Protein AF-A0A392NLT6-F1 (afdb_monomer_lite)

Secondary structure (DSSP, 8-state):
---S-------TTSSHHHHHHHHHHHTTTTTTSEEEEEESSHHHHHHHHHHHHHHTTTSS-TTSEEEESS--------SSEEEEEHHHHHHHHHH-TT-TTEEEEEETTGGG--HHHHHHHHHHHTT-

pLDDT: mean 88.89, std 9.78, range [41.47, 97.62]

InterPro domains:
  IPR002464 DNA/RNA helicase, ATP-dependent, DEAH-box type, conserved site [PS00690] (103-112)
  IPR011545 DEAD/DEAH-box helicase domain [PF00270] (7-113)
  IPR014001 Helicase superfamily 1/2, ATP-binding domain [PS51192] (1-128)
  IPR027417 P-loop containing nucleoside triphosphate hydrolase [G3DSA:3.40.50.300] (2-128)
  IPR027417 P-loop containing nucleoside triphosphate hydrolase [SSF52540] (4-127)

Sequence (128 aa):
MYVQITVLIGETGSGKSTQIVQFLADSGIGADESIVCTQPRKIAAKSLAERVQEECGGCYEDNSIKCYSTFSSWNKFDSRITFMTDHCLLQHYMSDKNLSGISCIIVDEAHERSINTDLLLALIKNLL

Radius of gyration: 13.68 Å; chains: 1; bounding box: 30×36×36 Å

Foldseek 3Di:
DDDPDDDDDDDPPPCCLQVVLVCCLVVCQLVQFAAEEADQALVVLVVSLVVNVVVCVCVDPPQQGEEAADADPDDADPHRYYGYHLVNVVVNCVVPVQSPRHRHYHYPPCVVVDPSSVVSVVSVVVND

Organism: NCBI:txid97028

Structure (mmCIF, N/CA/C/O backbone):
data_AF-A0A392NLT6-F1
#
_entry.id   AF-A0A392NLT6-F1
#
loop_
_atom_site.group_PDB
_atom_site.id
_atom_site.type_symbol
_atom_site.label_atom_id
_atom_site.label_alt_id
_atom_site.label_comp_id
_atom_site.label_asym_id
_atom_site.label_entity_id
_atom_site.label_seq_id
_atom_site.pdbx_PDB_ins_code
_atom_site.Cartn_x
_atom_site.Cartn_y
_atom_site.Cartn_z
_atom_site.occupancy
_atom_site.B_iso_or_equiv
_atom_site.auth_seq_id
_atom_site.auth_comp_id
_atom_site.auth_asym_id
_atom_site.auth_atom_id
_atom_site.pdbx_PDB_model_num
ATOM 1 N N . MET A 1 1 ? -14.507 -20.297 3.167 1.00 41.47 1 MET A N 1
ATOM 2 C CA . MET A 1 1 ? -14.097 -19.296 4.175 1.00 41.47 1 MET A CA 1
ATOM 3 C C . MET A 1 1 ? -12.950 -18.515 3.572 1.00 41.47 1 MET A C 1
ATOM 5 O O . MET A 1 1 ? -11.900 -19.106 3.361 1.00 41.47 1 MET A O 1
ATOM 9 N N . TYR A 1 2 ? -13.170 -17.255 3.205 1.00 55.72 2 TYR A N 1
ATOM 10 C CA . TYR A 1 2 ? -12.071 -16.387 2.789 1.00 55.72 2 TYR A CA 1
ATOM 11 C C . TYR A 1 2 ? -11.257 -16.026 4.033 1.00 55.72 2 TYR A C 1
ATOM 13 O O . TYR A 1 2 ? -11.830 -15.733 5.082 1.00 55.72 2 TYR A O 1
ATOM 21 N N . VAL A 1 3 ? -9.933 -16.125 3.946 1.00 61.41 3 VAL A N 1
ATOM 22 C CA . VAL A 1 3 ? -9.047 -15.682 5.023 1.00 61.41 3 VAL A CA 1
ATOM 23 C C . VAL A 1 3 ? -9.088 -14.156 5.037 1.00 61.41 3 VAL A C 1
ATOM 25 O O . VAL A 1 3 ? -8.648 -13.523 4.086 1.00 61.41 3 VAL A O 1
ATOM 28 N N . GLN A 1 4 ? -9.647 -13.576 6.098 1.00 83.25 4 GLN A N 1
ATOM 29 C CA . GLN A 1 4 ? -9.844 -12.128 6.226 1.00 83.25 4 GLN A CA 1
ATOM 30 C C . GLN A 1 4 ? -8.530 -11.374 6.511 1.00 83.25 4 GLN A C 1
ATOM 32 O O . GLN A 1 4 ? -8.406 -10.204 6.169 1.00 83.25 4 GLN A O 1
ATOM 37 N N . ILE A 1 5 ? -7.533 -12.041 7.111 1.00 91.19 5 ILE A N 1
ATOM 38 C CA . ILE A 1 5 ? -6.207 -11.478 7.417 1.00 91.19 5 ILE A CA 1
ATOM 39 C C . ILE A 1 5 ? -5.138 -12.544 7.173 1.00 91.19 5 ILE A C 1
ATOM 41 O O . ILE A 1 5 ? -5.227 -13.640 7.725 1.00 91.19 5 ILE A O 1
ATOM 45 N N . THR A 1 6 ? -4.099 -12.211 6.406 1.00 93.06 6 THR A N 1
ATOM 46 C CA . THR A 1 6 ? -2.932 -13.080 6.190 1.00 93.06 6 THR A CA 1
ATOM 47 C C . THR A 1 6 ? -1.647 -12.323 6.505 1.00 93.06 6 THR A C 1
ATOM 49 O O . THR A 1 6 ? -1.470 -11.192 6.063 1.00 93.06 6 THR A O 1
ATOM 52 N N . VAL A 1 7 ? -0.736 -12.957 7.248 1.00 94.19 7 VAL A N 1
ATOM 53 C CA . VAL A 1 7 ? 0.617 -12.436 7.484 1.00 94.19 7 VAL A CA 1
ATOM 54 C C . VAL A 1 7 ? 1.566 -13.106 6.505 1.00 94.19 7 VAL A C 1
ATOM 56 O O . VAL A 1 7 ? 1.689 -14.330 6.498 1.00 94.19 7 VAL A O 1
ATOM 59 N N . LEU A 1 8 ? 2.244 -12.302 5.691 1.00 94.25 8 LEU A N 1
ATOM 60 C CA . LEU A 1 8 ? 3.204 -12.784 4.710 1.00 94.25 8 LEU A CA 1
ATOM 61 C C . LEU A 1 8 ? 4.617 -12.356 5.108 1.00 94.25 8 LEU A C 1
ATOM 63 O O . LEU A 1 8 ? 4.883 -11.179 5.338 1.00 94.25 8 LEU A O 1
ATOM 67 N N . ILE A 1 9 ? 5.522 -13.330 5.197 1.00 94.69 9 ILE A N 1
ATOM 68 C CA . ILE A 1 9 ? 6.917 -13.134 5.600 1.00 94.69 9 ILE A CA 1
ATOM 69 C C . ILE A 1 9 ? 7.812 -13.549 4.437 1.00 94.69 9 ILE A C 1
ATOM 71 O O . ILE A 1 9 ? 7.606 -14.590 3.820 1.00 94.69 9 ILE A O 1
ATOM 75 N N . GLY A 1 10 ? 8.823 -12.741 4.152 1.00 91.69 10 GLY A N 1
ATOM 76 C CA . GLY A 1 10 ? 9.872 -13.072 3.197 1.00 91.69 10 GLY A CA 1
ATOM 77 C C . GLY A 1 10 ? 10.996 -12.053 3.275 1.00 91.69 10 GLY A C 1
ATOM 78 O O . GLY A 1 10 ? 10.808 -10.953 3.797 1.00 91.69 10 GLY A O 1
ATOM 79 N N . GLU A 1 11 ? 12.154 -12.391 2.732 1.00 92.00 11 GLU A N 1
ATOM 80 C CA . GLU A 1 11 ? 13.352 -11.551 2.805 1.00 92.00 11 GLU A CA 1
ATOM 81 C C . GLU A 1 11 ? 13.256 -10.309 1.906 1.00 92.00 11 GLU A C 1
ATOM 83 O O . GLU A 1 11 ? 12.488 -10.265 0.939 1.00 92.00 11 GLU A O 1
ATOM 88 N N . THR A 1 12 ? 14.014 -9.258 2.219 1.00 88.62 12 THR A N 1
ATOM 89 C CA . THR A 1 12 ? 14.154 -8.101 1.324 1.00 88.62 12 THR A CA 1
ATOM 90 C C . THR A 1 12 ? 14.665 -8.565 -0.041 1.00 88.62 12 THR A C 1
ATOM 92 O O . THR A 1 12 ? 15.538 -9.421 -0.128 1.00 88.62 12 THR A O 1
ATOM 95 N N . GLY A 1 13 ? 14.103 -8.020 -1.122 1.00 89.31 13 GLY A N 1
ATOM 96 C CA . GLY A 1 13 ? 14.448 -8.433 -2.487 1.00 89.31 13 GLY A CA 1
ATOM 97 C C . GLY A 1 13 ? 13.691 -9.663 -3.001 1.00 89.31 13 GLY A C 1
ATOM 98 O O . GLY A 1 13 ? 13.779 -9.963 -4.185 1.00 89.31 13 GLY A O 1
ATOM 99 N N . SER A 1 14 ? 12.863 -10.321 -2.182 1.00 92.44 14 SER A N 1
ATOM 100 C CA . SER A 1 14 ? 12.042 -11.460 -2.626 1.00 92.44 14 SER A CA 1
ATOM 101 C C . SER A 1 14 ? 10.828 -11.074 -3.491 1.00 92.44 14 SER A C 1
ATOM 103 O O . SER A 1 14 ? 10.012 -11.932 -3.812 1.00 92.44 14 SER A O 1
ATOM 105 N N . GLY A 1 15 ? 10.642 -9.784 -3.795 1.00 93.25 15 GLY A N 1
ATOM 106 C CA . GLY A 1 15 ? 9.560 -9.292 -4.656 1.00 93.25 15 GLY A CA 1
ATOM 107 C C . GLY A 1 15 ? 8.172 -9.183 -4.012 1.00 93.25 15 GLY A C 1
ATOM 108 O O . GLY A 1 15 ? 7.205 -8.975 -4.731 1.00 93.25 15 GLY A O 1
ATOM 109 N N . LYS A 1 16 ? 8.028 -9.294 -2.681 1.00 94.88 16 LYS A N 1
ATOM 110 C CA . LYS A 1 16 ? 6.706 -9.242 -2.006 1.00 94.88 16 LYS A CA 1
ATOM 111 C C . LYS A 1 16 ? 5.888 -8.015 -2.414 1.00 94.88 16 LYS A C 1
ATOM 113 O O . LYS A 1 16 ? 4.787 -8.143 -2.936 1.00 94.88 16 LYS A O 1
ATOM 118 N N . SER A 1 17 ? 6.459 -6.836 -2.200 1.00 93.69 17 SER A N 1
ATOM 119 C CA . SER A 1 17 ? 5.780 -5.551 -2.351 1.00 93.69 17 SER A CA 1
ATOM 120 C C . SER A 1 17 ? 5.461 -5.199 -3.802 1.00 93.69 17 SER A C 1
ATOM 122 O O . SER A 1 17 ? 4.550 -4.414 -4.047 1.00 93.69 17 SER A O 1
ATOM 124 N N . THR A 1 18 ? 6.187 -5.784 -4.761 1.00 94.81 18 THR A N 1
ATOM 125 C CA . THR A 1 18 ? 5.928 -5.596 -6.193 1.00 94.81 18 THR A CA 1
ATOM 126 C C . THR A 1 18 ? 4.952 -6.637 -6.733 1.00 94.81 18 THR A C 1
ATOM 128 O O . THR A 1 18 ? 4.042 -6.285 -7.474 1.00 94.81 18 THR A O 1
ATOM 131 N N . GLN A 1 19 ? 5.083 -7.906 -6.342 1.00 94.94 19 GLN A N 1
ATOM 132 C CA . GLN A 1 19 ? 4.344 -9.012 -6.959 1.00 94.94 19 GLN A CA 1
ATOM 133 C C . GLN A 1 19 ? 2.976 -9.267 -6.315 1.00 94.94 19 GLN A C 1
ATOM 135 O O . GLN A 1 19 ? 2.017 -9.560 -7.021 1.00 94.94 19 GLN A O 1
ATOM 140 N N . ILE A 1 20 ? 2.836 -9.114 -4.993 1.00 94.12 20 ILE A N 1
ATOM 141 C CA . ILE A 1 20 ? 1.566 -9.408 -4.299 1.00 94.12 20 ILE A CA 1
ATOM 142 C C . ILE A 1 20 ? 0.446 -8.486 -4.784 1.00 94.12 20 ILE A C 1
ATOM 144 O O . ILE A 1 20 ? -0.665 -8.953 -5.021 1.00 94.12 20 ILE A O 1
ATOM 148 N N . VAL A 1 21 ? 0.736 -7.194 -4.971 1.00 94.19 21 VAL A N 1
ATOM 149 C CA . VAL A 1 21 ? -0.246 -6.233 -5.497 1.00 94.19 21 VAL A CA 1
ATOM 150 C C . VAL A 1 21 ? -0.724 -6.615 -6.899 1.00 94.19 21 VAL A C 1
ATOM 152 O O . VAL A 1 21 ? -1.917 -6.528 -7.166 1.00 94.19 21 VAL A O 1
ATOM 155 N N . GLN A 1 22 ? 0.181 -7.092 -7.761 1.00 92.94 22 GLN A N 1
ATOM 156 C CA . GLN A 1 22 ? -0.129 -7.514 -9.130 1.00 92.94 22 GLN A CA 1
ATOM 157 C C . GLN A 1 22 ? -0.959 -8.800 -9.122 1.00 92.94 22 GLN A C 1
ATOM 159 O O . GLN A 1 22 ? -2.014 -8.857 -9.741 1.00 92.94 22 GLN A O 1
ATOM 164 N N . PHE A 1 23 ? -0.569 -9.804 -8.330 1.00 92.69 23 PHE A N 1
ATOM 165 C CA . PHE A 1 23 ? -1.336 -11.047 -8.212 1.00 92.69 23 PHE A CA 1
ATOM 166 C C . PHE A 1 23 ? -2.748 -10.821 -7.676 1.00 92.69 23 PHE A C 1
ATOM 168 O O . PHE A 1 23 ? -3.696 -11.438 -8.160 1.00 92.69 23 PHE A O 1
ATOM 175 N N . LEU A 1 24 ? -2.910 -9.933 -6.692 1.00 91.50 24 LEU A N 1
ATOM 176 C CA . LEU A 1 24 ? -4.230 -9.568 -6.187 1.00 91.50 24 LEU A CA 1
ATOM 177 C C . LEU A 1 24 ? -5.037 -8.826 -7.252 1.00 91.50 24 LEU A C 1
ATOM 179 O O . LEU A 1 24 ? -6.196 -9.178 -7.470 1.00 91.50 24 LEU A O 1
ATOM 183 N N . ALA A 1 25 ? -4.421 -7.876 -7.958 1.00 89.56 25 ALA A N 1
ATOM 184 C CA . ALA A 1 25 ? -5.075 -7.154 -9.039 1.00 89.56 25 ALA A CA 1
ATOM 185 C C . ALA A 1 25 ? -5.550 -8.118 -10.131 1.00 89.56 25 ALA A C 1
ATOM 187 O O . ALA A 1 25 ? -6.697 -8.020 -10.561 1.00 89.56 25 ALA A O 1
ATOM 188 N N . ASP A 1 26 ? -4.731 -9.086 -10.529 1.00 89.38 26 ASP A N 1
ATOM 189 C CA . ASP A 1 26 ? -5.046 -10.055 -11.585 1.00 89.38 26 ASP A CA 1
ATOM 190 C C . ASP A 1 26 ? -6.045 -11.128 -11.145 1.00 89.38 26 ASP A C 1
ATOM 192 O O . ASP A 1 26 ? -6.795 -11.651 -11.968 1.00 89.38 26 ASP A O 1
ATOM 196 N N . SER A 1 27 ? -6.113 -11.434 -9.846 1.00 88.38 27 SER A N 1
ATOM 197 C CA . SER A 1 27 ? -7.053 -12.424 -9.306 1.00 88.38 27 SER A CA 1
ATOM 198 C C . SER A 1 27 ? -8.529 -12.022 -9.436 1.00 88.38 27 SER A C 1
ATOM 200 O O . SER A 1 27 ? -9.410 -12.864 -9.263 1.00 88.38 27 SER A O 1
ATOM 202 N N . GLY A 1 28 ? -8.808 -10.743 -9.711 1.00 79.88 28 GLY A N 1
ATOM 203 C CA . GLY A 1 28 ? -10.163 -10.192 -9.760 1.00 79.88 28 GLY A CA 1
ATOM 204 C C . GLY A 1 28 ? -10.783 -9.933 -8.383 1.00 79.88 28 GLY A C 1
ATOM 205 O O . GLY A 1 28 ? -11.965 -9.592 -8.306 1.00 79.88 28 GLY A O 1
ATOM 206 N N . ILE A 1 29 ? -10.014 -10.073 -7.295 1.00 72.56 29 ILE A N 1
ATOM 207 C CA . ILE A 1 29 ? -10.442 -9.642 -5.959 1.00 72.56 29 ILE A CA 1
ATOM 208 C C . ILE A 1 29 ? -10.720 -8.139 -6.005 1.00 72.56 29 ILE A C 1
ATOM 210 O O . ILE A 1 29 ? -9.820 -7.347 -6.270 1.00 72.56 29 ILE A O 1
ATOM 214 N N . GLY A 1 30 ? -11.978 -7.769 -5.748 1.00 65.81 30 GLY A N 1
ATOM 215 C CA . GLY A 1 30 ? -12.405 -6.375 -5.727 1.00 65.81 30 GLY A CA 1
ATOM 216 C C . GLY A 1 30 ? -12.183 -5.659 -7.052 1.00 65.81 30 GLY A C 1
ATOM 217 O O . GLY A 1 30 ? -11.650 -4.562 -7.043 1.00 65.81 30 GLY A O 1
ATOM 218 N N . ALA A 1 31 ? -12.559 -6.290 -8.171 1.00 69.25 31 ALA A N 1
ATOM 219 C CA . ALA A 1 31 ? -12.305 -5.815 -9.536 1.00 69.25 31 ALA A CA 1
ATOM 220 C C . ALA A 1 31 ? -12.696 -4.346 -9.818 1.00 69.25 31 ALA A C 1
ATOM 222 O O . ALA A 1 31 ? -12.115 -3.743 -10.718 1.00 69.25 31 ALA A O 1
ATOM 223 N N . ASP A 1 32 ? -13.624 -3.778 -9.039 1.00 79.56 32 ASP A N 1
ATOM 224 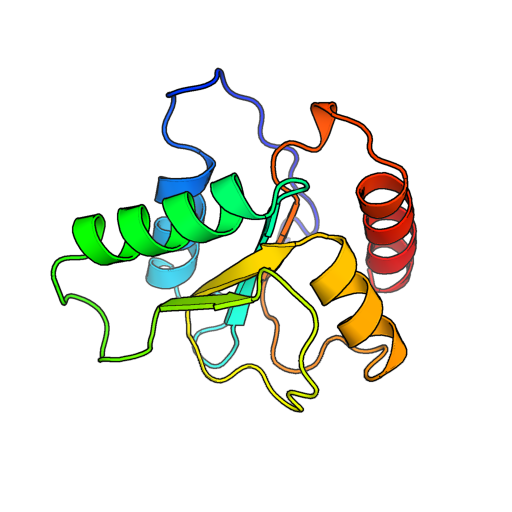C CA . ASP A 1 32 ? -14.099 -2.393 -9.166 1.00 79.56 32 ASP A CA 1
ATOM 225 C C . ASP A 1 32 ? -13.530 -1.436 -8.092 1.00 79.56 32 ASP A C 1
ATOM 227 O O . ASP A 1 32 ? -13.841 -0.245 -8.086 1.00 79.56 32 ASP A O 1
ATOM 231 N N . GLU A 1 33 ? -12.705 -1.936 -7.172 1.00 90.69 33 GLU A N 1
ATOM 232 C CA . GLU A 1 33 ? -12.156 -1.207 -6.025 1.00 90.69 33 GLU A CA 1
ATOM 233 C C . GLU A 1 33 ? -10.622 -1.308 -5.974 1.00 90.69 33 GLU A C 1
ATOM 235 O O . GLU A 1 33 ? -9.994 -2.163 -6.597 1.00 90.69 33 GLU A O 1
ATOM 240 N N . SER A 1 34 ? -9.986 -0.414 -5.221 1.00 92.69 34 SER A N 1
ATOM 241 C CA . SER A 1 34 ? -8.530 -0.291 -5.200 1.00 92.69 34 SER A CA 1
ATOM 242 C C . SER A 1 34 ? -7.863 -1.288 -4.259 1.00 92.69 34 SER A C 1
ATOM 244 O O . SER A 1 34 ? -8.293 -1.477 -3.118 1.00 92.69 34 SER A O 1
ATOM 246 N N . ILE A 1 35 ? -6.740 -1.851 -4.701 1.00 94.62 35 ILE A N 1
ATOM 247 C CA . ILE A 1 35 ? -5.778 -2.529 -3.831 1.00 94.62 35 ILE A CA 1
ATOM 248 C C . ILE A 1 35 ? -4.789 -1.485 -3.325 1.00 94.62 35 ILE A C 1
ATOM 250 O O . ILE A 1 35 ? -4.050 -0.880 -4.105 1.00 94.62 35 ILE A O 1
ATOM 254 N N . VAL A 1 36 ? -4.753 -1.283 -2.012 1.00 95.75 36 VAL A N 1
ATOM 255 C CA . VAL A 1 36 ? -3.930 -0.255 -1.378 1.00 95.75 36 VAL A CA 1
ATOM 256 C C . VAL A 1 36 ? -2.753 -0.894 -0.661 1.00 95.75 36 VAL A C 1
ATOM 258 O O . VAL A 1 36 ? -2.930 -1.658 0.282 1.00 95.75 36 VAL A O 1
ATOM 261 N N . CYS A 1 37 ? -1.540 -0.547 -1.077 1.00 97.19 37 CYS A N 1
ATOM 262 C CA . CYS A 1 37 ? -0.304 -0.941 -0.418 1.00 97.19 37 CYS A CA 1
ATOM 263 C C . CYS A 1 37 ? 0.293 0.257 0.326 1.00 97.19 37 CYS A C 1
ATOM 265 O O . CYS A 1 37 ? 0.614 1.284 -0.286 1.00 97.19 37 CYS A O 1
ATOM 267 N N . THR A 1 38 ? 0.422 0.154 1.650 1.00 97.62 38 THR A N 1
ATOM 268 C CA . THR A 1 38 ? 1.047 1.193 2.469 1.00 97.62 38 THR A CA 1
ATOM 269 C C . THR A 1 38 ? 2.519 0.910 2.711 1.00 97.62 38 THR A C 1
ATOM 271 O O . THR A 1 38 ? 2.938 -0.235 2.831 1.00 97.62 38 THR A O 1
ATOM 274 N N . GLN A 1 39 ? 3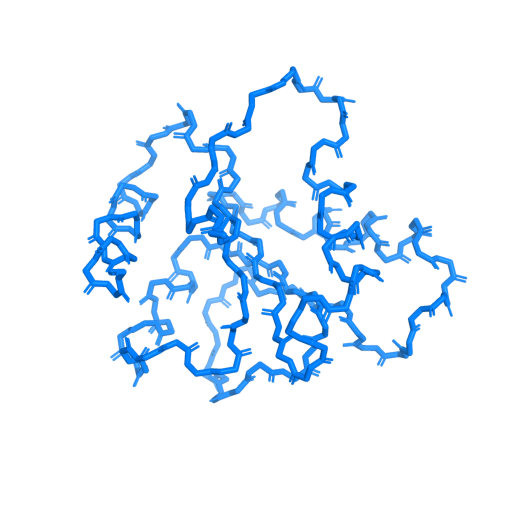.298 1.983 2.786 1.00 97.25 39 GLN A N 1
ATOM 275 C CA . GLN A 1 39 ? 4.731 1.964 3.039 1.00 97.25 39 GLN A CA 1
ATOM 276 C C . GLN A 1 39 ? 5.097 3.037 4.075 1.00 97.25 39 GLN A C 1
ATOM 278 O O . GLN A 1 39 ? 4.730 4.204 3.891 1.00 97.25 39 GLN A O 1
ATOM 283 N N . PRO A 1 40 ? 5.883 2.738 5.125 1.00 95.75 40 PRO A N 1
ATOM 284 C CA . PRO A 1 40 ? 6.275 3.748 6.111 1.00 95.75 40 PRO A CA 1
ATOM 285 C C . PRO A 1 40 ? 7.116 4.884 5.501 1.00 95.75 40 PRO A C 1
ATOM 287 O O . PRO A 1 40 ? 7.112 6.013 6.003 1.00 95.75 40 PRO A O 1
ATOM 290 N N . ARG A 1 41 ? 7.827 4.624 4.393 1.00 95.00 41 ARG A N 1
ATOM 291 C CA . ARG A 1 41 ? 8.770 5.568 3.774 1.00 95.00 41 ARG A CA 1
ATOM 292 C C . ARG A 1 41 ? 8.247 6.111 2.446 1.00 95.00 41 ARG A C 1
ATOM 294 O O . ARG A 1 41 ? 7.997 5.370 1.501 1.00 95.00 41 ARG A O 1
ATOM 301 N N . LYS A 1 42 ? 8.204 7.443 2.320 1.00 95.62 42 LYS A N 1
ATOM 302 C CA . LYS A 1 42 ? 7.745 8.147 1.102 1.00 95.62 42 LYS A CA 1
ATOM 303 C C . LYS A 1 42 ? 8.488 7.730 -0.168 1.00 95.62 42 LYS A C 1
ATOM 305 O O . LYS A 1 42 ? 7.864 7.569 -1.209 1.00 95.62 42 LYS A O 1
ATOM 310 N N . ILE A 1 43 ? 9.814 7.612 -0.080 1.00 96.25 43 ILE A N 1
ATOM 311 C CA . ILE A 1 43 ? 10.667 7.271 -1.228 1.00 96.25 43 ILE A CA 1
ATOM 312 C C . ILE A 1 43 ? 10.414 5.822 -1.659 1.00 96.25 43 ILE A C 1
ATOM 314 O O . ILE A 1 43 ? 10.305 5.564 -2.852 1.00 96.25 43 ILE A O 1
ATOM 318 N N . ALA A 1 44 ? 10.237 4.905 -0.702 1.00 95.69 44 ALA A N 1
ATOM 319 C CA . ALA A 1 44 ? 9.921 3.510 -0.992 1.00 95.69 44 ALA A CA 1
ATOM 320 C C . ALA A 1 44 ? 8.547 3.368 -1.664 1.00 95.69 44 ALA A C 1
ATOM 322 O O . ALA A 1 44 ? 8.448 2.706 -2.689 1.00 95.69 44 ALA A O 1
ATOM 323 N N . ALA A 1 45 ? 7.515 4.063 -1.166 1.00 96.75 45 ALA A N 1
ATOM 324 C CA . ALA A 1 45 ? 6.186 4.058 -1.786 1.00 96.75 45 ALA A CA 1
ATOM 325 C C . ALA A 1 45 ? 6.222 4.505 -3.261 1.00 96.75 45 ALA A C 1
ATOM 327 O O . ALA A 1 45 ? 5.628 3.856 -4.118 1.00 96.75 45 ALA A O 1
ATOM 328 N N . LYS A 1 46 ? 6.956 5.588 -3.563 1.00 96.38 46 LYS A N 1
ATOM 329 C CA . LYS A 1 46 ? 7.131 6.076 -4.943 1.00 96.38 46 LYS A CA 1
ATOM 330 C C . LYS A 1 46 ? 7.881 5.076 -5.815 1.00 96.38 46 LYS A C 1
ATOM 332 O O . LYS A 1 46 ? 7.411 4.747 -6.894 1.00 96.38 46 LYS A O 1
ATOM 337 N N . SER A 1 47 ? 9.009 4.572 -5.317 1.00 96.50 47 SER A N 1
ATOM 338 C CA . SER A 1 47 ? 9.841 3.619 -6.051 1.00 96.50 47 SER A CA 1
ATOM 339 C C . SER A 1 47 ? 9.097 2.316 -6.350 1.00 96.50 47 SER A C 1
ATOM 341 O O . SER A 1 47 ? 9.256 1.774 -7.437 1.00 96.50 47 SER A O 1
ATOM 343 N N . LEU A 1 48 ? 8.249 1.833 -5.435 1.00 96.81 48 LEU A N 1
ATOM 344 C CA . LEU A 1 48 ? 7.402 0.666 -5.684 1.00 96.81 48 LEU A CA 1
ATOM 345 C C . LEU A 1 48 ? 6.357 0.931 -6.768 1.00 96.81 48 LEU A C 1
ATOM 347 O O . LEU A 1 48 ? 6.170 0.082 -7.632 1.00 96.81 48 LEU A O 1
ATOM 351 N N . ALA A 1 49 ? 5.707 2.097 -6.751 1.00 95.12 49 ALA A N 1
ATOM 352 C CA . ALA A 1 49 ? 4.731 2.457 -7.776 1.00 95.12 49 ALA A CA 1
ATOM 353 C C . ALA A 1 49 ? 5.365 2.533 -9.170 1.00 95.12 49 ALA A C 1
ATOM 355 O O . ALA A 1 49 ? 4.846 1.929 -10.104 1.00 95.12 49 ALA A O 1
ATOM 356 N N . GLU A 1 50 ? 6.511 3.211 -9.286 1.00 94.25 50 GLU A N 1
ATOM 357 C CA . GLU A 1 50 ? 7.293 3.288 -10.528 1.00 94.25 50 GLU A CA 1
ATOM 358 C C . GLU A 1 50 ? 7.713 1.889 -10.989 1.00 94.25 50 GLU A C 1
ATOM 360 O O . GLU A 1 50 ? 7.492 1.514 -12.138 1.00 94.25 50 GLU A O 1
ATOM 365 N N . ARG A 1 51 ? 8.232 1.070 -10.067 1.00 95.06 51 ARG A N 1
ATOM 366 C CA . ARG A 1 51 ? 8.684 -0.285 -10.378 1.00 95.06 51 ARG A CA 1
ATOM 367 C C . ARG A 1 51 ? 7.555 -1.185 -10.870 1.00 95.06 51 ARG A C 1
ATOM 369 O O . ARG A 1 51 ? 7.743 -1.915 -11.836 1.00 95.06 51 ARG A O 1
ATOM 376 N N . VAL A 1 52 ? 6.399 -1.159 -10.213 1.00 94.56 52 VAL A N 1
ATOM 377 C CA . VAL A 1 52 ? 5.244 -1.964 -10.633 1.00 94.56 52 VAL A CA 1
ATOM 378 C C . VAL A 1 52 ? 4.690 -1.451 -11.957 1.00 94.56 52 VAL A C 1
ATOM 380 O O . VAL A 1 52 ? 4.368 -2.255 -12.822 1.00 94.56 52 VAL A O 1
ATOM 383 N N . GLN A 1 53 ? 4.661 -0.137 -12.180 1.00 92.00 53 GLN A N 1
ATOM 384 C CA . GLN A 1 53 ? 4.259 0.424 -13.468 1.00 92.00 53 GLN A CA 1
ATOM 385 C C . GLN A 1 53 ? 5.161 -0.051 -14.619 1.00 92.00 53 GLN A C 1
ATOM 387 O O . GLN A 1 53 ? 4.652 -0.394 -15.686 1.00 92.00 53 GLN A O 1
ATOM 392 N N . GLU A 1 54 ? 6.476 -0.123 -14.399 1.00 91.38 54 GLU A N 1
ATOM 393 C CA . GLU A 1 54 ? 7.423 -0.707 -15.356 1.00 91.38 54 GLU A CA 1
ATOM 394 C C . GLU A 1 54 ? 7.182 -2.209 -15.572 1.00 91.38 54 GLU A C 1
ATOM 396 O O . GLU A 1 54 ? 7.145 -2.666 -16.714 1.00 91.38 54 GLU A O 1
ATOM 401 N N . GLU A 1 55 ? 7.007 -2.981 -14.492 1.00 91.62 55 GLU A N 1
ATOM 402 C CA . GLU A 1 55 ? 6.801 -4.437 -14.550 1.00 91.62 55 GLU A CA 1
ATOM 403 C C . GLU A 1 55 ? 5.508 -4.821 -15.279 1.00 91.62 55 GLU A C 1
ATOM 405 O O . GLU A 1 55 ? 5.488 -5.812 -16.009 1.00 91.62 55 GLU A O 1
ATOM 410 N N . CYS A 1 56 ? 4.448 -4.023 -15.137 1.00 85.44 56 CYS A N 1
ATOM 411 C CA . CYS A 1 56 ? 3.166 -4.296 -15.775 1.00 85.44 56 CYS A CA 1
ATOM 412 C C . CYS A 1 56 ? 3.151 -3.997 -17.279 1.00 85.44 56 CYS A C 1
ATOM 414 O O . CYS A 1 56 ? 2.194 -4.386 -17.937 1.00 85.44 56 CYS A O 1
ATOM 416 N N . GLY A 1 57 ? 4.157 -3.315 -17.843 1.00 71.38 57 GLY A N 1
ATOM 417 C CA . GLY A 1 57 ? 4.368 -3.221 -19.296 1.00 71.38 57 GLY A CA 1
ATOM 418 C C . GLY A 1 57 ? 3.170 -2.757 -20.145 1.00 71.38 57 GLY A C 1
ATOM 419 O O . GLY A 1 57 ? 3.095 -3.118 -21.317 1.00 71.38 57 GLY A O 1
ATOM 420 N N . GLY A 1 58 ? 2.222 -1.998 -19.579 1.00 68.00 58 GLY A N 1
ATOM 421 C CA . GLY A 1 58 ? 0.987 -1.579 -20.263 1.00 68.00 58 GLY A CA 1
ATOM 422 C C . GLY A 1 58 ? -0.150 -2.615 -20.277 1.00 68.00 58 GLY A C 1
ATOM 423 O O . GLY A 1 58 ? -1.127 -2.430 -20.995 1.00 68.00 58 GLY A O 1
ATOM 424 N N . CYS A 1 59 ? -0.056 -3.695 -19.492 1.00 72.38 59 CYS A N 1
ATOM 425 C CA . CYS A 1 59 ? -1.139 -4.669 -19.293 1.00 72.38 59 CYS A CA 1
ATOM 426 C C . CYS A 1 59 ? -2.367 -4.065 -18.595 1.00 72.38 59 CYS A C 1
ATOM 428 O O . CYS A 1 59 ? -3.477 -4.576 -18.740 1.00 72.38 59 CYS A O 1
ATOM 430 N N . TYR A 1 60 ? -2.171 -2.989 -17.833 1.00 76.75 60 TYR A N 1
ATOM 431 C CA . TYR A 1 60 ? -3.248 -2.211 -17.238 1.00 76.75 60 TYR A CA 1
ATOM 432 C C . TYR A 1 60 ? -3.443 -0.901 -18.006 1.00 76.75 60 TYR A C 1
ATOM 434 O O . TYR A 1 60 ? -2.489 -0.356 -18.560 1.00 76.75 60 TYR A O 1
ATOM 442 N N . GLU A 1 61 ? -4.673 -0.380 -18.004 1.00 73.56 61 GLU A N 1
ATOM 443 C CA . GLU A 1 61 ? -4.990 0.927 -18.590 1.00 73.56 61 GLU A CA 1
ATOM 444 C C . GLU A 1 61 ? -4.158 2.057 -17.955 1.00 73.56 61 GLU A C 1
ATOM 446 O O . GLU A 1 61 ? -3.671 1.942 -16.820 1.00 73.56 61 GLU A O 1
ATOM 451 N N . ASP A 1 62 ? -4.018 3.170 -18.679 1.00 65.50 62 ASP A N 1
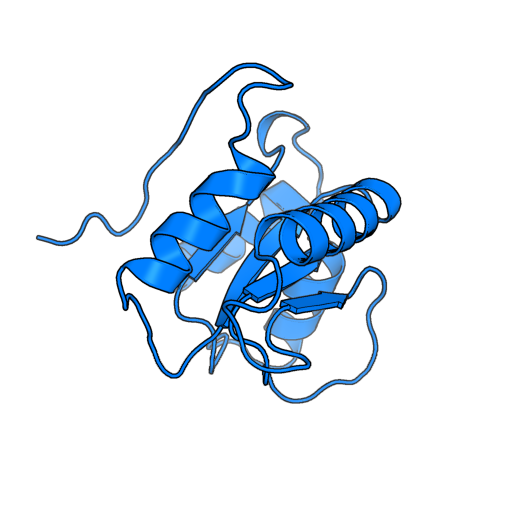ATOM 452 C CA . ASP A 1 62 ? -3.367 4.376 -18.165 1.00 65.50 62 ASP A CA 1
ATOM 453 C C . ASP A 1 62 ? -3.987 4.796 -16.819 1.00 65.50 62 ASP A C 1
ATOM 455 O O . ASP A 1 62 ? -5.200 4.747 -16.625 1.00 65.50 62 ASP A O 1
ATOM 459 N N . ASN A 1 63 ? -3.145 5.229 -15.873 1.00 69.25 63 ASN A N 1
ATOM 460 C CA . ASN A 1 63 ? -3.518 5.617 -14.500 1.00 69.25 63 ASN A CA 1
ATOM 461 C C . ASN A 1 63 ? -4.071 4.503 -13.590 1.00 69.25 63 ASN A C 1
ATOM 463 O O . ASN A 1 63 ? -4.542 4.793 -12.487 1.00 69.25 63 ASN A O 1
ATOM 467 N N . SER A 1 64 ? -3.962 3.237 -13.986 1.00 84.69 64 SER A N 1
ATOM 468 C CA . SER A 1 64 ? -4.305 2.084 -13.141 1.00 84.69 64 SER A CA 1
ATOM 469 C C . SER A 1 64 ? -3.451 1.947 -11.874 1.00 84.69 64 SER A C 1
ATOM 471 O O . SER A 1 64 ? -3.913 1.343 -10.905 1.00 84.69 64 SER A O 1
ATOM 473 N N . ILE A 1 65 ? -2.240 2.513 -11.860 1.00 91.88 65 ILE A N 1
ATOM 474 C CA . ILE A 1 65 ? -1.316 2.516 -10.720 1.00 91.88 65 ILE A CA 1
ATOM 475 C C . ILE A 1 65 ? -1.071 3.964 -10.287 1.00 91.88 65 ILE A C 1
ATOM 477 O O . ILE A 1 65 ? -0.666 4.798 -11.098 1.00 91.88 65 ILE A O 1
ATOM 481 N N . LYS A 1 66 ? -1.292 4.278 -9.005 1.00 93.12 66 LYS A N 1
ATOM 482 C CA . LYS A 1 66 ? -1.050 5.618 -8.437 1.00 93.12 66 LYS A CA 1
ATOM 483 C C . LYS A 1 66 ? -0.219 5.571 -7.164 1.00 93.12 66 LYS A C 1
ATOM 485 O O . LYS A 1 66 ? -0.208 4.575 -6.447 1.00 93.12 66 LYS A O 1
ATOM 490 N N . CYS A 1 67 ? 0.450 6.687 -6.863 1.00 94.56 67 CYS A N 1
ATOM 491 C CA . CYS A 1 67 ? 1.202 6.868 -5.625 1.00 94.56 67 CYS A CA 1
ATOM 492 C C . CYS A 1 67 ? 0.775 8.132 -4.862 1.00 94.56 67 CYS A C 1
ATOM 494 O O . CYS A 1 67 ? 0.868 9.241 -5.388 1.00 94.56 67 CYS A O 1
ATOM 496 N N . TYR A 1 68 ? 0.458 7.991 -3.572 1.00 94.19 68 TYR A N 1
ATOM 497 C CA . TYR A 1 68 ? 0.196 9.097 -2.644 1.00 94.19 68 TYR A CA 1
ATOM 498 C C . TYR A 1 68 ? 1.207 9.093 -1.489 1.00 94.19 68 TYR A C 1
ATOM 500 O O . TYR A 1 68 ? 0.990 8.526 -0.418 1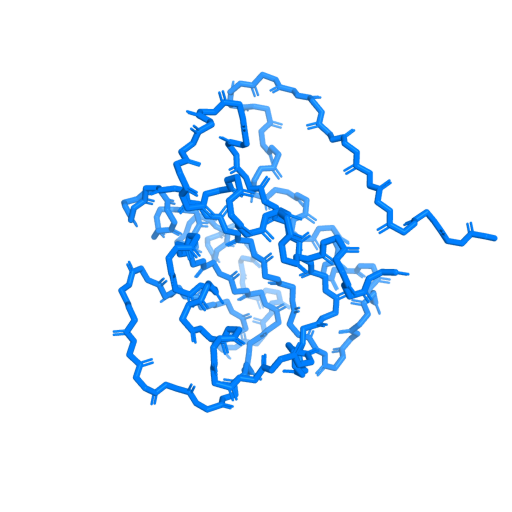.00 94.19 68 TYR A O 1
ATOM 508 N N . SER A 1 69 ? 2.357 9.742 -1.694 1.00 89.19 69 SER A N 1
ATOM 509 C CA . SER A 1 69 ? 3.416 9.807 -0.670 1.00 89.19 69 SER A CA 1
ATOM 510 C C . SER A 1 69 ? 3.195 10.895 0.392 1.00 89.19 69 SER A C 1
ATOM 512 O O . SER A 1 69 ? 3.847 10.905 1.432 1.00 89.19 69 SER A O 1
ATOM 514 N N . THR A 1 70 ? 2.329 11.864 0.107 1.00 89.31 70 THR A N 1
ATOM 515 C CA . THR A 1 70 ? 1.939 12.942 1.022 1.00 89.31 70 THR A CA 1
ATOM 516 C C . THR A 1 70 ? 0.439 13.125 0.883 1.00 89.31 70 THR A C 1
ATOM 518 O O . THR A 1 70 ? -0.080 13.022 -0.227 1.00 89.31 70 THR A O 1
ATOM 521 N N . PHE A 1 71 ? -0.241 13.396 1.995 1.00 82.69 71 PHE A N 1
ATOM 522 C CA . PHE A 1 71 ? -1.675 13.618 1.972 1.00 82.69 71 PHE A CA 1
ATOM 523 C C . PHE A 1 71 ? -2.007 14.833 1.098 1.00 82.69 71 PHE A C 1
ATOM 525 O O . PHE A 1 71 ? -1.489 15.931 1.307 1.00 82.69 71 PHE A O 1
ATOM 532 N N . SER A 1 72 ? -2.872 14.606 0.121 1.00 75.75 72 SER A N 1
ATOM 533 C CA . SER A 1 72 ? -3.584 15.623 -0.636 1.00 75.75 72 SER A CA 1
ATOM 534 C C . SER A 1 72 ? -5.071 15.311 -0.509 1.00 75.75 72 SER A C 1
ATOM 536 O O . SER A 1 72 ? -5.445 14.156 -0.327 1.00 75.75 72 SER A O 1
ATOM 538 N N . SER A 1 73 ? -5.923 16.332 -0.546 1.00 68.38 73 SER A N 1
ATOM 539 C CA . SER A 1 73 ? -7.372 16.182 -0.386 1.00 68.38 73 SER A CA 1
ATOM 540 C C . SER A 1 73 ? -7.998 15.488 -1.604 1.00 68.38 73 SER A C 1
ATOM 542 O O . SER A 1 73 ? -8.576 16.145 -2.471 1.00 68.38 73 SER A O 1
ATOM 544 N N . TRP A 1 74 ? -7.846 14.171 -1.704 1.00 71.12 74 TRP A N 1
ATOM 545 C CA . TRP A 1 74 ? -8.524 13.345 -2.694 1.00 71.12 74 TRP A CA 1
ATOM 546 C C . TRP A 1 74 ? -9.688 12.614 -2.028 1.00 71.12 74 TRP A C 1
ATOM 548 O O . TRP A 1 74 ? -9.597 12.147 -0.894 1.00 71.12 74 TRP A O 1
ATOM 558 N N . ASN A 1 75 ? -10.809 12.565 -2.742 1.00 64.31 75 ASN A N 1
ATOM 559 C CA . ASN A 1 75 ? -12.074 12.098 -2.180 1.00 64.31 75 ASN A CA 1
ATOM 560 C C . ASN A 1 75 ? -12.365 10.630 -2.501 1.00 64.31 75 ASN A C 1
ATOM 562 O O . ASN A 1 75 ? -13.264 10.062 -1.890 1.00 64.31 75 ASN A O 1
ATOM 566 N N . LYS A 1 76 ? -11.678 10.036 -3.487 1.00 78.62 76 LYS A N 1
ATOM 567 C CA . LYS A 1 76 ? -11.941 8.674 -3.968 1.00 78.62 76 LYS A CA 1
ATOM 568 C C . LYS A 1 76 ? -10.683 8.000 -4.500 1.00 78.62 76 LYS A C 1
ATOM 570 O O . LYS A 1 76 ? -9.838 8.675 -5.087 1.00 78.62 76 LYS A O 1
ATOM 575 N N . PHE A 1 77 ? -10.623 6.683 -4.335 1.00 86.19 77 PHE A N 1
ATOM 576 C CA . PHE A 1 77 ? -9.707 5.826 -5.073 1.00 86.19 77 PHE A CA 1
ATOM 577 C C . PHE A 1 77 ? -10.262 5.579 -6.478 1.00 86.19 77 PHE A C 1
ATOM 579 O O . PHE A 1 77 ? -11.409 5.168 -6.628 1.00 86.19 77 PHE A O 1
ATOM 586 N N . ASP A 1 78 ? -9.462 5.862 -7.498 1.00 86.00 78 ASP A N 1
ATOM 587 C CA . ASP A 1 78 ? -9.818 5.749 -8.919 1.00 86.00 78 ASP A CA 1
ATOM 588 C C . ASP A 1 78 ? -8.745 4.990 -9.721 1.00 86.00 78 ASP A C 1
ATOM 590 O O . ASP A 1 78 ? -8.653 5.116 -10.939 1.00 86.00 78 ASP A O 1
ATOM 594 N N . SER A 1 79 ? -7.913 4.215 -9.025 1.00 89.69 79 SER A N 1
ATOM 595 C CA . SER A 1 79 ? -6.860 3.371 -9.587 1.00 89.69 79 SER A CA 1
ATOM 596 C C . SER A 1 79 ? -6.980 1.948 -9.061 1.00 89.69 79 SER A C 1
ATOM 598 O O . SER A 1 79 ? -7.351 1.729 -7.907 1.00 89.69 79 SER A O 1
ATOM 600 N N . ARG A 1 80 ? -6.613 0.971 -9.891 1.00 90.81 80 ARG A N 1
ATOM 601 C CA . ARG A 1 80 ? -6.637 -0.456 -9.539 1.00 90.81 80 ARG A CA 1
ATOM 602 C C . ARG A 1 80 ? -5.641 -0.786 -8.429 1.00 90.81 80 ARG A C 1
ATOM 604 O O . ARG A 1 80 ? -5.964 -1.536 -7.515 1.00 90.81 80 ARG A O 1
ATOM 611 N N . ILE A 1 81 ? -4.450 -0.195 -8.491 1.00 93.56 81 ILE A N 1
ATOM 612 C CA . ILE A 1 81 ? -3.397 -0.340 -7.485 1.00 93.56 81 ILE A CA 1
ATOM 613 C C . ILE A 1 81 ? -3.010 1.047 -6.983 1.00 93.56 81 ILE A C 1
ATOM 615 O O . ILE A 1 81 ? -2.734 1.963 -7.760 1.00 93.56 81 ILE A O 1
ATOM 619 N N . THR A 1 82 ? -2.948 1.198 -5.668 1.00 95.19 82 THR A N 1
ATOM 620 C CA . THR A 1 82 ? -2.541 2.442 -5.028 1.00 95.19 82 THR A CA 1
ATOM 621 C C . THR A 1 82 ? -1.430 2.182 -4.029 1.00 95.19 82 THR A C 1
ATOM 623 O O . THR A 1 82 ? -1.622 1.495 -3.031 1.00 95.19 82 THR A O 1
ATOM 626 N N . PHE A 1 83 ? -0.278 2.801 -4.246 1.00 97.00 83 PHE A N 1
ATOM 627 C CA . PHE A 1 83 ? 0.777 2.887 -3.245 1.00 97.00 83 PHE A CA 1
ATOM 628 C C . PHE A 1 83 ? 0.620 4.167 -2.439 1.00 97.00 83 PHE A C 1
ATOM 630 O O . PHE A 1 83 ? 0.377 5.243 -2.984 1.00 97.00 83 PHE A O 1
ATOM 637 N N . MET A 1 84 ? 0.783 4.101 -1.126 1.00 96.56 84 MET A N 1
ATOM 638 C CA . MET A 1 84 ? 0.768 5.305 -0.302 1.00 96.56 84 MET A CA 1
ATOM 639 C C . MET A 1 84 ? 1.573 5.138 0.972 1.00 96.56 84 MET A C 1
ATOM 641 O O . MET A 1 84 ? 2.074 4.062 1.270 1.00 96.56 84 MET A O 1
ATOM 645 N N . THR A 1 85 ? 1.718 6.218 1.735 1.00 97.00 85 THR A N 1
ATOM 646 C CA . THR A 1 85 ? 2.266 6.079 3.089 1.00 97.00 85 THR A CA 1
ATOM 647 C C . THR A 1 85 ? 1.204 5.689 4.100 1.00 97.00 85 THR A C 1
ATOM 649 O O . THR A 1 85 ? 0.042 6.064 3.942 1.00 97.00 85 THR A O 1
ATOM 652 N N . ASP A 1 86 ? 1.621 5.040 5.189 1.00 96.56 86 ASP A N 1
ATOM 653 C CA . ASP A 1 86 ? 0.747 4.729 6.331 1.00 96.56 86 ASP A CA 1
ATOM 654 C C . ASP A 1 86 ? -0.014 5.973 6.805 1.00 96.56 86 ASP A C 1
ATOM 656 O O . ASP A 1 86 ? -1.219 5.941 7.038 1.00 96.56 86 ASP A O 1
ATOM 660 N N . HIS A 1 87 ? 0.683 7.113 6.870 1.00 95.06 87 HIS A N 1
ATOM 661 C CA . HIS A 1 87 ? 0.081 8.388 7.243 1.00 95.06 87 HIS A CA 1
ATOM 662 C C . HIS A 1 87 ? -1.020 8.831 6.270 1.00 95.06 87 HIS A C 1
ATOM 664 O O . HIS A 1 87 ? -2.037 9.357 6.709 1.00 95.06 87 HIS A O 1
ATOM 670 N N . CYS A 1 88 ? -0.849 8.627 4.961 1.00 95.25 88 CYS A N 1
ATOM 671 C CA . CYS A 1 88 ? -1.875 8.995 3.982 1.00 95.25 88 CYS A CA 1
ATOM 672 C C . CYS A 1 88 ? -3.137 8.146 4.148 1.00 95.25 88 CYS A C 1
ATOM 674 O O . CYS A 1 88 ? -4.231 8.709 4.130 1.00 95.25 88 CYS A O 1
ATOM 676 N N . LEU A 1 89 ? -2.994 6.835 4.379 1.00 95.25 89 LEU A N 1
ATOM 677 C CA . LEU A 1 89 ? -4.151 5.971 4.619 1.00 95.25 89 LEU A CA 1
ATOM 678 C C . LEU A 1 89 ? -4.840 6.312 5.944 1.00 95.25 89 LEU A C 1
ATOM 680 O O . LEU A 1 89 ? -6.064 6.371 6.001 1.00 95.25 89 LEU A O 1
ATOM 684 N N . LEU A 1 90 ? -4.068 6.621 6.991 1.00 94.81 90 LEU A N 1
ATOM 685 C CA . LEU A 1 90 ? -4.610 7.110 8.259 1.00 94.81 90 LEU A CA 1
ATOM 686 C C . LEU A 1 90 ? -5.425 8.394 8.082 1.00 94.81 90 LEU A C 1
ATOM 688 O O . LEU A 1 90 ? -6.517 8.492 8.632 1.00 94.81 90 LEU A O 1
ATOM 692 N N . GLN A 1 91 ? -4.921 9.372 7.324 1.00 93.31 91 GLN A N 1
ATOM 693 C CA . GLN A 1 91 ? -5.672 10.600 7.044 1.00 93.31 91 GLN A CA 1
ATOM 694 C C . GLN A 1 91 ? -6.945 10.306 6.247 1.00 93.31 91 GLN A C 1
ATOM 696 O O . GLN A 1 91 ? -8.004 10.828 6.589 1.00 93.31 91 GLN A O 1
ATOM 701 N N . HIS A 1 92 ? -6.877 9.417 5.251 1.00 92.25 92 HIS A N 1
ATOM 702 C CA . HIS A 1 92 ? -8.063 9.002 4.507 1.00 92.25 92 HIS A CA 1
ATOM 703 C C . HIS A 1 92 ? -9.105 8.334 5.416 1.00 92.25 92 HIS A C 1
ATOM 705 O O . HIS A 1 92 ? -10.267 8.723 5.383 1.00 92.25 92 HIS A O 1
ATOM 711 N N . TYR A 1 93 ? -8.685 7.446 6.323 1.00 92.06 93 TYR A N 1
ATOM 712 C CA . TYR A 1 93 ? -9.555 6.847 7.341 1.00 92.06 93 TYR A CA 1
ATOM 713 C C . TYR A 1 93 ? -10.218 7.885 8.266 1.00 92.06 93 TYR A C 1
ATOM 715 O O . TYR A 1 93 ? -11.280 7.651 8.849 1.00 92.06 93 TYR A O 1
ATOM 723 N N . MET A 1 94 ? -9.590 9.043 8.487 1.00 89.81 94 MET A N 1
ATOM 724 C CA . MET A 1 94 ? -10.211 10.120 9.267 1.00 89.81 94 MET A CA 1
ATOM 725 C C . MET A 1 94 ? -11.361 10.789 8.517 1.00 89.81 94 MET A C 1
ATOM 727 O O . MET A 1 94 ? -12.316 11.211 9.167 1.00 89.81 94 MET A O 1
ATOM 731 N N . SER A 1 95 ? -11.290 10.843 7.189 1.00 89.12 95 SER A N 1
ATOM 732 C CA . SER A 1 95 ? -12.341 11.386 6.327 1.00 89.12 95 SER A CA 1
ATOM 733 C C . SER A 1 95 ? -13.422 10.360 5.984 1.00 89.12 95 SER A C 1
ATOM 735 O O . SER A 1 95 ? -14.600 10.703 6.013 1.00 89.12 95 SER A O 1
ATOM 737 N N . ASP A 1 96 ? -13.041 9.112 5.714 1.00 90.50 96 ASP A N 1
ATOM 738 C CA . ASP A 1 96 ? -13.951 7.999 5.453 1.00 90.50 96 ASP A CA 1
ATOM 739 C C . ASP A 1 96 ? -13.608 6.795 6.339 1.00 90.50 96 ASP A C 1
ATOM 741 O O . ASP A 1 96 ? -12.625 6.085 6.127 1.00 90.50 96 ASP A O 1
ATOM 745 N N . LYS A 1 97 ? -14.461 6.549 7.337 1.00 90.12 97 LYS A N 1
ATOM 746 C CA . LYS A 1 97 ? -14.294 5.452 8.298 1.00 90.12 97 LYS A CA 1
ATOM 747 C C . LYS A 1 97 ? -14.534 4.076 7.691 1.00 90.12 97 LYS A C 1
ATOM 749 O O . LYS A 1 97 ? -14.054 3.103 8.258 1.00 90.12 97 LYS A O 1
ATOM 754 N N . ASN A 1 98 ? -15.247 3.994 6.571 1.00 89.50 98 ASN A N 1
ATOM 755 C CA . ASN A 1 98 ? -15.530 2.726 5.908 1.00 89.50 98 ASN A CA 1
ATOM 756 C C . ASN A 1 98 ? -14.449 2.344 4.896 1.00 89.50 98 ASN A C 1
ATOM 758 O O . ASN A 1 98 ? -14.501 1.233 4.380 1.00 89.50 98 ASN A O 1
ATOM 762 N N . LEU A 1 99 ? -13.485 3.239 4.623 1.00 90.88 99 LEU A N 1
ATOM 763 C CA . LEU A 1 99 ? -12.456 3.040 3.600 1.00 90.88 99 LEU A CA 1
ATOM 764 C C . LEU A 1 99 ? -13.069 2.633 2.249 1.00 90.88 99 LEU A C 1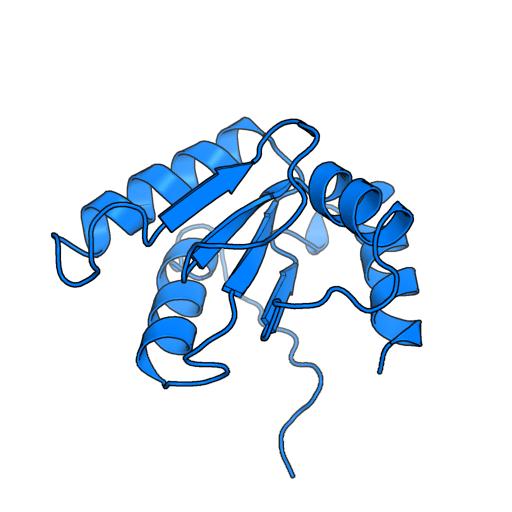
ATOM 766 O O . LEU A 1 99 ? -12.627 1.684 1.605 1.00 90.88 99 LEU A O 1
ATOM 770 N N . SER A 1 100 ? -14.123 3.342 1.843 1.00 89.81 100 SER A N 1
ATOM 771 C CA . SER A 1 100 ? -14.934 2.986 0.681 1.00 89.81 100 SER A CA 1
ATOM 772 C C . SER A 1 100 ? -14.099 3.006 -0.599 1.00 89.81 100 SER A C 1
ATOM 774 O O . SER A 1 100 ? -13.313 3.930 -0.830 1.00 89.81 100 SER A O 1
ATOM 776 N N . GLY A 1 101 ? -14.302 2.020 -1.474 1.00 90.19 101 GLY A N 1
ATOM 777 C CA . GLY A 1 101 ? -13.522 1.896 -2.703 1.00 90.19 101 GLY A CA 1
ATOM 778 C C . GLY A 1 101 ? -12.147 1.257 -2.505 1.00 90.19 101 GLY A C 1
ATOM 779 O O . GLY A 1 101 ? -11.337 1.305 -3.431 1.00 90.19 101 GLY A O 1
ATOM 780 N N . ILE A 1 102 ? -11.871 0.668 -1.334 1.00 92.94 102 ILE A N 1
ATOM 781 C CA . ILE A 1 102 ? -10.711 -0.197 -1.093 1.00 92.94 102 ILE A CA 1
ATOM 782 C C . ILE A 1 102 ? -11.188 -1.637 -0.907 1.00 92.94 102 ILE A C 1
ATOM 784 O O . ILE A 1 102 ? -11.905 -1.935 0.045 1.00 92.94 102 ILE A O 1
ATOM 788 N N . SER A 1 103 ? -10.704 -2.546 -1.748 1.00 92.00 103 SER A N 1
ATOM 789 C CA . SER A 1 103 ? -11.002 -3.978 -1.630 1.00 92.00 103 SER A CA 1
ATOM 790 C C . SER A 1 103 ? -9.980 -4.746 -0.802 1.00 92.00 103 SER A C 1
ATOM 792 O O . SER A 1 103 ? -10.296 -5.773 -0.200 1.00 92.00 103 SER A O 1
ATOM 794 N N . CYS A 1 104 ? -8.731 -4.281 -0.783 1.00 93.44 104 CYS A N 1
ATOM 795 C CA . CYS A 1 104 ? -7.643 -4.937 -0.075 1.00 93.44 104 CYS A CA 1
ATOM 796 C C . CYS A 1 104 ? -6.633 -3.911 0.433 1.00 93.44 104 CYS A C 1
ATOM 798 O O . CYS A 1 104 ? -6.242 -2.998 -0.295 1.00 93.44 104 CYS A O 1
ATOM 800 N N . ILE A 1 105 ? -6.182 -4.095 1.675 1.00 95.12 105 ILE A N 1
ATOM 801 C CA . ILE A 1 105 ? -5.113 -3.300 2.276 1.00 95.12 105 ILE A CA 1
ATOM 802 C C . ILE A 1 105 ? -3.927 -4.214 2.555 1.00 95.12 105 ILE A C 1
ATOM 804 O O . ILE A 1 105 ? -4.045 -5.217 3.259 1.00 95.12 105 ILE A O 1
ATOM 808 N N . ILE A 1 106 ? -2.770 -3.826 2.037 1.00 96.19 106 ILE A N 1
ATOM 809 C CA . ILE A 1 106 ? -1.476 -4.441 2.300 1.00 96.19 106 ILE A CA 1
ATOM 810 C C . ILE A 1 106 ? -0.678 -3.441 3.128 1.00 96.19 106 ILE A C 1
ATOM 812 O O . ILE A 1 106 ? -0.451 -2.315 2.692 1.00 96.19 106 ILE A O 1
ATOM 816 N N . VAL A 1 107 ? -0.253 -3.849 4.321 1.00 96.69 107 VAL A N 1
ATOM 817 C CA . VAL A 1 107 ? 0.622 -3.043 5.180 1.00 96.69 107 VAL A CA 1
ATOM 818 C C . VAL A 1 107 ? 2.041 -3.571 5.027 1.00 96.69 107 VAL A C 1
ATOM 820 O O . VAL A 1 107 ? 2.380 -4.617 5.585 1.00 96.69 107 VAL A O 1
ATOM 823 N N . ASP A 1 108 ? 2.850 -2.888 4.222 1.00 96.38 108 ASP A N 1
ATOM 824 C CA . ASP A 1 108 ? 4.216 -3.309 3.927 1.00 96.38 108 ASP A CA 1
ATOM 825 C C . ASP A 1 108 ? 5.202 -2.859 5.011 1.00 96.38 108 ASP A C 1
ATOM 827 O O . ASP A 1 108 ? 4.950 -1.913 5.757 1.00 96.38 108 ASP A O 1
ATOM 831 N N . GLU A 1 109 ? 6.333 -3.561 5.116 1.00 94.94 109 GLU A N 1
ATOM 832 C CA . GLU A 1 109 ? 7.395 -3.287 6.098 1.00 94.94 109 GLU A CA 1
ATOM 833 C C . GLU A 1 109 ? 6.869 -3.173 7.546 1.00 94.94 109 GLU A C 1
ATOM 835 O O . GLU A 1 109 ? 7.435 -2.474 8.385 1.00 94.94 109 GLU A O 1
ATOM 840 N N . ALA A 1 110 ? 5.805 -3.918 7.886 1.00 92.81 110 ALA A N 1
ATOM 841 C CA . ALA A 1 110 ? 5.193 -3.904 9.221 1.00 92.81 110 ALA A CA 1
ATOM 842 C C . ALA A 1 110 ? 6.173 -4.276 10.356 1.00 92.81 110 ALA A C 1
ATOM 844 O O . ALA A 1 110 ? 5.935 -3.984 11.528 1.00 92.81 110 ALA A O 1
ATOM 845 N N . HIS A 1 111 ? 7.304 -4.892 10.007 1.00 93.62 111 HIS A N 1
ATOM 846 C CA . HIS A 1 111 ? 8.394 -5.188 10.928 1.00 93.62 111 HIS A CA 1
ATOM 847 C C . HIS A 1 111 ? 9.147 -3.938 11.420 1.00 93.62 111 HIS A C 1
ATOM 849 O O . HIS A 1 111 ? 9.775 -4.006 12.474 1.00 93.62 111 HIS A O 1
ATOM 855 N N . GLU A 1 112 ? 9.081 -2.803 10.713 1.00 91.62 112 GLU A N 1
ATOM 856 C CA . GLU A 1 112 ? 9.677 -1.534 11.160 1.00 91.62 112 GLU A CA 1
ATOM 857 C C . GLU A 1 112 ? 8.924 -0.919 12.351 1.00 91.62 112 GLU A C 1
ATOM 859 O O . GLU A 1 112 ? 9.472 -0.058 13.041 1.00 91.62 112 GLU A O 1
ATOM 864 N N . ARG A 1 113 ? 7.686 -1.367 12.615 1.00 90.38 113 ARG A N 1
ATOM 865 C CA . ARG A 1 113 ? 6.863 -0.982 13.776 1.00 90.38 113 ARG A CA 1
ATOM 866 C C . ARG A 1 113 ? 6.799 0.528 14.022 1.00 90.38 113 ARG A C 1
ATOM 868 O O . ARG A 1 113 ? 7.000 1.010 15.139 1.00 90.38 113 ARG A O 1
ATOM 875 N N . SER A 1 114 ? 6.521 1.295 12.971 1.00 92.88 114 SER A N 1
ATOM 876 C CA . SER A 1 114 ? 6.304 2.732 13.128 1.00 92.88 114 SER A CA 1
ATOM 877 C C . SER A 1 114 ? 4.995 3.006 13.883 1.00 92.88 114 SER A C 1
ATOM 879 O O . SER A 1 114 ? 4.043 2.229 13.803 1.00 92.88 114 SER A O 1
ATOM 881 N N . ILE A 1 115 ? 4.904 4.152 14.569 1.00 94.19 115 ILE A N 1
ATOM 882 C CA . ILE A 1 115 ? 3.674 4.561 15.272 1.00 94.19 115 ILE A CA 1
ATOM 883 C C . ILE A 1 115 ? 2.457 4.629 14.337 1.00 94.19 115 ILE A C 1
ATOM 885 O O . ILE A 1 115 ? 1.349 4.276 14.732 1.00 94.19 115 ILE A O 1
ATOM 889 N N . ASN A 1 116 ? 2.666 5.062 13.089 1.00 94.00 116 ASN A N 1
ATOM 890 C CA . ASN A 1 116 ? 1.599 5.145 12.098 1.00 94.00 116 ASN A CA 1
ATOM 891 C C . ASN A 1 116 ? 1.145 3.748 11.673 1.00 94.00 116 ASN A C 1
ATOM 893 O O . ASN A 1 116 ? -0.052 3.516 11.556 1.00 94.00 116 ASN A O 1
ATOM 897 N N . THR A 1 117 ? 2.086 2.820 11.489 1.00 95.19 117 THR A N 1
ATOM 898 C CA . THR A 1 117 ? 1.795 1.426 11.142 1.00 95.19 117 THR A CA 1
ATOM 899 C C . THR A 1 117 ? 0.984 0.750 12.248 1.00 95.19 117 THR A C 1
ATOM 901 O O . THR A 1 117 ? -0.074 0.185 11.979 1.00 95.19 117 THR A O 1
ATOM 904 N N . ASP A 1 118 ? 1.424 0.868 13.505 1.00 95.19 118 ASP A N 1
ATOM 905 C CA . ASP A 1 118 ? 0.740 0.265 14.654 1.00 95.19 118 ASP A CA 1
ATOM 906 C C . ASP A 1 118 ? -0.672 0.859 14.838 1.00 95.19 118 ASP A C 1
ATOM 908 O O . ASP A 1 118 ? -1.637 0.121 15.058 1.00 95.19 118 ASP A O 1
ATOM 912 N N 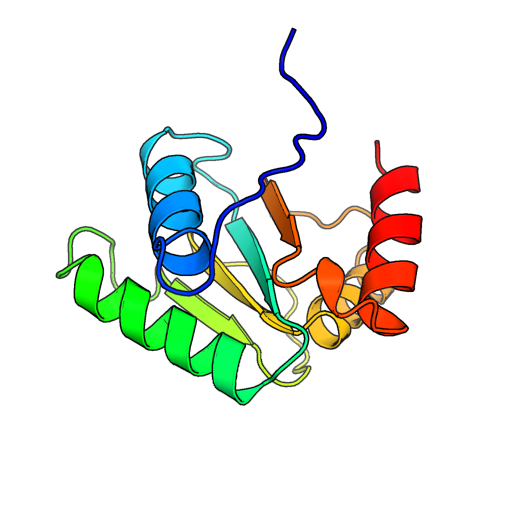. LEU A 1 119 ? -0.828 2.182 14.683 1.00 94.81 119 LEU A N 1
ATOM 913 C CA . LEU A 1 119 ? -2.138 2.839 14.731 1.00 94.81 119 LEU A CA 1
ATOM 914 C C . LEU A 1 119 ? -3.045 2.392 13.577 1.00 94.81 119 LEU A C 1
ATOM 916 O O . LEU A 1 119 ? -4.222 2.116 13.797 1.00 94.81 119 LEU A O 1
ATOM 920 N N . LEU A 1 120 ? -2.510 2.303 12.358 1.00 94.19 120 LEU A N 1
ATOM 921 C CA . LEU A 1 120 ? -3.254 1.868 11.179 1.00 94.19 120 LEU A CA 1
ATOM 922 C C . LEU A 1 120 ? -3.785 0.443 11.363 1.00 94.19 120 LEU A C 1
ATOM 924 O O . LEU A 1 120 ? -4.974 0.208 11.159 1.00 94.19 120 LEU A O 1
ATOM 928 N N . LEU A 1 121 ? -2.944 -0.482 11.827 1.00 94.00 121 LEU A N 1
ATOM 929 C CA . LEU A 1 121 ? -3.344 -1.861 12.118 1.00 94.00 121 LEU A CA 1
ATOM 930 C C . LEU A 1 121 ? -4.430 -1.929 13.200 1.00 94.00 121 LEU A C 1
ATOM 932 O O . LEU A 1 121 ? -5.389 -2.689 13.060 1.00 94.00 121 LEU A O 1
ATOM 936 N N . ALA A 1 122 ? -4.318 -1.119 14.258 1.00 93.19 122 ALA A N 1
ATOM 937 C CA . ALA A 1 122 ? -5.334 -1.050 15.307 1.00 93.19 122 ALA A CA 1
ATOM 938 C C . ALA A 1 122 ? -6.690 -0.553 14.779 1.00 93.19 122 ALA A C 1
ATOM 940 O O . ALA A 1 122 ? -7.732 -1.048 15.206 1.00 93.19 122 ALA A O 1
ATOM 941 N N . LEU A 1 123 ? -6.684 0.404 13.848 1.00 92.00 123 LEU A N 1
ATOM 942 C CA . LEU A 1 123 ? -7.898 0.936 13.232 1.00 92.00 123 LEU A CA 1
ATOM 943 C C . LEU A 1 123 ? -8.522 -0.055 12.248 1.00 92.00 123 LEU A C 1
ATOM 945 O O . LEU A 1 123 ? -9.719 -0.307 12.350 1.00 92.00 123 LEU A O 1
ATOM 949 N N . ILE A 1 124 ? -7.722 -0.664 11.367 1.00 90.25 124 ILE A N 1
ATOM 950 C CA . ILE A 1 124 ? -8.195 -1.678 10.412 1.00 90.25 124 ILE A CA 1
ATOM 951 C C . ILE A 1 124 ? -8.806 -2.864 11.156 1.00 90.25 124 ILE A C 1
ATOM 953 O O . ILE A 1 124 ? -9.859 -3.346 10.761 1.00 90.25 124 ILE A O 1
ATOM 957 N N . LYS A 1 125 ? -8.212 -3.293 12.277 1.00 90.00 125 LYS A N 1
ATOM 958 C CA . LYS A 1 125 ? -8.766 -4.374 13.102 1.00 90.00 125 LYS A CA 1
ATOM 959 C C . LYS A 1 125 ? -10.208 -4.112 13.560 1.00 90.00 125 LYS A C 1
ATOM 961 O O . LYS A 1 125 ? -10.944 -5.070 13.739 1.00 90.00 125 LYS A O 1
ATOM 966 N N . ASN A 1 126 ? -10.612 -2.855 13.755 1.00 85.75 126 ASN A N 1
ATOM 967 C CA . ASN A 1 126 ? -11.983 -2.520 14.159 1.00 85.75 126 ASN A CA 1
ATOM 968 C C . ASN A 1 126 ? -12.992 -2.563 12.998 1.00 85.75 126 ASN A C 1
ATOM 970 O O . ASN A 1 126 ? -14.191 -2.497 13.254 1.00 85.75 126 ASN A O 1
ATOM 974 N N . LEU A 1 127 ? -12.522 -2.625 11.749 1.00 83.00 127 LEU A N 1
ATOM 975 C CA . LEU A 1 127 ? -13.358 -2.739 10.548 1.00 83.00 127 LEU A CA 1
ATOM 976 C C . LEU A 1 127 ? -13.650 -4.196 10.159 1.00 83.00 127 LEU A C 1
ATOM 978 O O . LEU A 1 127 ? -14.409 -4.429 9.221 1.00 83.00 127 LEU A O 1
ATOM 982 N N . LEU A 1 128 ? -13.016 -5.154 10.842 1.00 77.69 128 LEU A N 1
ATOM 983 C CA . LEU A 1 128 ? -13.082 -6.589 10.566 1.00 77.69 128 LEU A CA 1
ATOM 984 C C . LEU A 1 128 ? -14.027 -7.312 11.523 1.00 77.69 128 LEU A C 1
ATOM 986 O O . LEU A 1 128 ? -14.667 -8.271 11.034 1.00 77.69 128 LEU A O 1
#